Protein AF-A0A7C9M8C0-F1 (afdb_monomer)

Mean predicted aligned error: 12.36 Å

Radius of gyration: 19.79 Å; Cα contacts (8 Å, |Δi|>4): 134; chains: 1; bounding box: 43×25×52 Å

Secondary structure (DSSP, 8-state):
-PPPHHHHHHHHHHTT-----TTTS-HHHHHHHHHHHHHHHS---EEEEEE-TTS-S-EEE-TTT--EEEBTS--EEEESTTS-HHHHHHTTEEE---

pLDDT: mean 75.33, std 10.43, range [51.16, 91.19]

Sequence (98 aa):
MARSKKELVEAIAAAGGETLNPDDHTAAELEAKLDELEAQAEEVATITVKVNPDKGSGSYLHPESKTAIERGGKAVEVPDDAWTQDMVAKRFLLEVRK

Organism: NCBI:txid2682977

Structure (mmCIF, N/CA/C/O backbone):
data_AF-A0A7C9M8C0-F1
#
_entry.id   AF-A0A7C9M8C0-F1
#
loop_
_atom_site.group_PDB
_atom_site.id
_atom_site.type_symbol
_atom_site.label_atom_id
_atom_site.label_alt_id
_atom_site.label_comp_id
_atom_site.label_asym_id
_atom_site.label_entity_id
_atom_site.label_seq_id
_atom_site.pdbx_PDB_ins_code
_atom_site.Cartn_x
_atom_site.Cartn_y
_atom_site.Cartn_z
_atom_site.occupancy
_atom_site.B_iso_or_equiv
_atom_site.auth_seq_id
_atom_site.auth_comp_id
_atom_site.auth_asym_id
_atom_site.auth_atom_id
_atom_site.pdbx_PDB_model_num
ATOM 1 N N . MET A 1 1 ? 23.979 -11.152 -9.877 1.00 54.69 1 MET A N 1
ATOM 2 C CA . MET A 1 1 ? 24.015 -11.285 -11.349 1.00 54.69 1 MET A CA 1
ATOM 3 C C . MET A 1 1 ? 23.161 -10.149 -11.874 1.00 54.69 1 MET A C 1
ATOM 5 O O . MET A 1 1 ? 22.036 -10.044 -11.408 1.00 54.69 1 MET A O 1
ATOM 9 N N . ALA A 1 2 ? 23.699 -9.259 -12.707 1.00 71.88 2 ALA A N 1
ATOM 10 C CA . ALA A 1 2 ? 22.876 -8.227 -13.340 1.00 71.88 2 ALA A CA 1
ATOM 11 C C . ALA A 1 2 ? 21.906 -8.910 -14.316 1.00 71.88 2 ALA A C 1
ATOM 13 O O . ALA A 1 2 ? 22.327 -9.829 -15.025 1.00 71.88 2 ALA A O 1
ATOM 14 N N . ARG A 1 3 ? 20.629 -8.514 -14.309 1.00 80.56 3 ARG A N 1
ATOM 15 C CA . ARG A 1 3 ? 19.636 -9.032 -15.260 1.00 80.56 3 ARG A CA 1
ATOM 16 C C . ARG A 1 3 ? 20.004 -8.559 -16.666 1.00 80.56 3 ARG A C 1
ATOM 18 O O . ARG A 1 3 ? 20.500 -7.450 -16.862 1.00 80.56 3 ARG A O 1
ATOM 25 N N . SER A 1 4 ? 19.773 -9.403 -17.659 1.00 89.94 4 SER A N 1
ATOM 26 C CA . SER A 1 4 ? 19.952 -9.033 -19.061 1.00 89.94 4 SER A CA 1
ATOM 27 C C . SER A 1 4 ? 18.882 -8.013 -19.460 1.00 89.94 4 SER A C 1
ATOM 29 O O . SER A 1 4 ? 17.764 -8.063 -18.953 1.00 89.94 4 SER A O 1
ATOM 31 N N . LYS A 1 5 ? 19.158 -7.134 -20.433 1.00 88.56 5 LYS A N 1
ATOM 32 C CA . LYS A 1 5 ? 18.158 -6.158 -20.919 1.00 88.56 5 LYS A CA 1
ATOM 33 C C . LYS A 1 5 ? 16.825 -6.803 -21.317 1.00 88.56 5 LYS A C 1
ATOM 35 O O . LYS A 1 5 ? 15.766 -6.257 -21.040 1.00 88.56 5 LYS A O 1
ATOM 40 N N . LYS A 1 6 ? 16.887 -7.987 -21.934 1.00 89.31 6 LYS A N 1
ATOM 41 C CA . LYS A 1 6 ? 15.704 -8.771 -22.302 1.00 89.31 6 LYS A CA 1
ATOM 42 C C . LYS A 1 6 ? 14.874 -9.174 -21.076 1.00 89.31 6 LYS A C 1
ATOM 44 O O . LYS A 1 6 ? 13.664 -9.003 -21.089 1.00 89.31 6 LYS A O 1
ATOM 49 N N . GLU A 1 7 ? 15.535 -9.637 -20.016 1.00 89.75 7 GLU A N 1
ATOM 50 C CA . GLU A 1 7 ? 14.874 -10.034 -18.767 1.00 89.75 7 GLU A CA 1
ATOM 51 C C . GLU A 1 7 ? 14.219 -8.832 -18.074 1.00 89.75 7 GLU A C 1
ATOM 53 O O . GLU A 1 7 ? 13.135 -8.965 -17.516 1.00 89.75 7 GLU A O 1
ATOM 58 N N . LEU A 1 8 ? 14.842 -7.649 -18.139 1.00 90.81 8 LEU A N 1
ATOM 59 C CA . LEU A 1 8 ? 14.267 -6.419 -17.587 1.00 90.81 8 LEU A CA 1
ATOM 60 C C . LEU A 1 8 ? 13.007 -5.984 -18.344 1.00 90.81 8 LEU A C 1
ATOM 62 O O . LEU A 1 8 ? 12.011 -5.645 -17.718 1.00 90.81 8 LEU A O 1
ATOM 66 N N . VAL A 1 9 ? 13.019 -6.042 -19.679 1.00 91.19 9 VAL A N 1
ATOM 67 C CA . VAL A 1 9 ? 11.831 -5.753 -20.500 1.00 91.19 9 VAL A CA 1
ATOM 68 C C . VAL A 1 9 ? 10.689 -6.726 -20.198 1.00 91.19 9 VAL A C 1
ATOM 70 O O . VAL A 1 9 ? 9.546 -6.296 -20.057 1.00 91.19 9 VAL A O 1
ATOM 73 N N . GLU A 1 10 ? 10.984 -8.024 -20.074 1.00 89.94 10 GLU A N 1
ATOM 74 C CA . GLU A 1 10 ? 9.977 -9.031 -19.714 1.00 89.94 10 GLU A CA 1
ATOM 75 C C . GLU A 1 10 ? 9.406 -8.782 -18.309 1.00 89.94 10 GLU A C 1
ATOM 77 O O . GLU A 1 10 ? 8.195 -8.891 -18.118 1.00 89.94 10 GLU A O 1
ATOM 82 N N . ALA A 1 11 ? 10.242 -8.381 -17.345 1.00 88.88 11 ALA A N 1
ATOM 83 C CA . ALA A 1 11 ? 9.802 -8.023 -15.998 1.00 88.88 11 ALA A CA 1
ATOM 84 C C . ALA A 1 11 ? 8.933 -6.753 -15.976 1.00 88.88 11 ALA A C 1
ATOM 86 O O . ALA A 1 11 ? 7.893 -6.750 -15.327 1.00 88.88 11 ALA A O 1
ATOM 87 N N . ILE A 1 12 ? 9.303 -5.712 -16.730 1.00 88.44 12 ILE A N 1
ATOM 88 C CA . ILE A 1 12 ? 8.512 -4.476 -16.867 1.00 88.44 12 ILE A CA 1
ATOM 89 C C . ILE A 1 12 ? 7.126 -4.785 -17.438 1.00 88.44 12 ILE A C 1
ATOM 91 O O . ILE A 1 12 ? 6.121 -4.322 -16.903 1.00 88.44 12 ILE A O 1
ATOM 95 N N . ALA A 1 13 ? 7.058 -5.604 -18.491 1.00 88.50 13 ALA A N 1
ATOM 96 C CA . ALA A 1 13 ? 5.787 -6.019 -19.077 1.00 88.50 13 ALA A CA 1
ATOM 97 C C . ALA A 1 13 ? 4.948 -6.859 -18.092 1.00 88.50 13 ALA A C 1
ATOM 99 O O . ALA A 1 13 ? 3.730 -6.700 -18.025 1.00 88.50 13 ALA A O 1
ATOM 100 N N . ALA A 1 14 ? 5.589 -7.724 -17.297 1.00 86.06 14 ALA A N 1
ATOM 101 C CA . ALA A 1 14 ? 4.920 -8.516 -16.263 1.00 86.06 14 ALA A CA 1
ATOM 102 C C . ALA A 1 14 ? 4.407 -7.664 -15.085 1.00 86.06 14 ALA A C 1
ATOM 104 O O . ALA A 1 14 ? 3.352 -7.972 -14.536 1.00 86.06 14 ALA A O 1
ATOM 105 N N . ALA A 1 15 ? 5.107 -6.580 -14.738 1.00 83.00 15 ALA A N 1
ATOM 106 C CA . ALA A 1 15 ? 4.699 -5.598 -13.731 1.00 83.00 15 ALA A CA 1
ATOM 107 C C . ALA A 1 15 ? 3.576 -4.653 -14.214 1.00 83.00 15 ALA A C 1
ATOM 109 O O . ALA A 1 15 ? 3.181 -3.742 -13.494 1.00 83.00 15 ALA A O 1
ATOM 110 N N . GLY A 1 16 ? 3.046 -4.857 -15.428 1.00 77.88 16 GLY A N 1
ATOM 111 C CA . GLY A 1 16 ? 1.972 -4.039 -15.999 1.00 77.88 16 GLY A CA 1
ATOM 112 C C . GLY A 1 16 ? 2.452 -2.789 -16.744 1.00 77.88 16 GLY A C 1
ATOM 113 O O . GLY A 1 16 ? 1.629 -1.955 -17.118 1.00 77.88 16 GLY A O 1
ATOM 114 N N . GLY A 1 17 ? 3.760 -2.660 -16.978 1.00 78.56 17 GLY A N 1
ATOM 115 C CA . GLY A 1 17 ? 4.347 -1.620 -17.818 1.00 78.56 17 GLY A CA 1
ATOM 116 C C . GLY A 1 17 ? 4.155 -1.864 -19.318 1.00 78.56 17 GLY A C 1
ATOM 117 O O . GLY A 1 17 ? 3.739 -2.933 -19.766 1.00 78.56 17 GLY A O 1
ATOM 118 N N . GLU A 1 18 ? 4.484 -0.855 -20.125 1.00 81.56 18 GLU A N 1
ATOM 119 C CA . GLU A 1 18 ? 4.419 -0.956 -21.586 1.00 81.56 18 GLU A CA 1
ATOM 120 C C . GLU A 1 18 ? 5.522 -1.882 -22.136 1.00 81.56 18 GLU A C 1
ATOM 122 O O . GLU A 1 18 ? 6.607 -1.998 -21.562 1.00 81.56 18 GLU A O 1
ATOM 127 N N . THR A 1 19 ? 5.263 -2.555 -23.262 1.00 83.50 19 THR A N 1
ATOM 128 C CA . THR A 1 19 ? 6.267 -3.416 -23.908 1.00 83.50 19 THR A CA 1
ATOM 129 C C . THR A 1 19 ? 7.340 -2.554 -24.570 1.00 83.50 19 THR A C 1
ATOM 131 O O . THR A 1 19 ? 7.090 -1.918 -25.591 1.00 83.50 19 THR A O 1
ATOM 134 N N . LEU A 1 20 ? 8.541 -2.548 -23.994 1.00 85.88 20 LEU A N 1
ATOM 135 C CA . LEU A 1 20 ? 9.685 -1.780 -24.487 1.00 85.88 20 LEU A CA 1
ATOM 136 C C . LEU A 1 20 ? 10.593 -2.639 -25.372 1.00 85.88 20 LEU A C 1
ATOM 138 O O . LEU A 1 20 ? 10.690 -3.850 -25.194 1.00 85.88 20 LEU A O 1
ATOM 142 N N . ASN A 1 21 ? 11.311 -2.020 -26.306 1.00 86.69 21 ASN A N 1
ATOM 143 C CA . ASN A 1 21 ? 12.360 -2.710 -27.051 1.00 86.69 21 ASN A CA 1
ATOM 144 C C . ASN A 1 21 ? 13.691 -2.626 -26.271 1.00 86.69 21 ASN A C 1
ATOM 146 O O . ASN A 1 21 ? 14.134 -1.518 -25.961 1.00 86.69 21 ASN A O 1
ATOM 150 N N . PRO A 1 22 ? 14.357 -3.752 -25.938 1.00 84.44 22 PRO A N 1
ATOM 151 C CA . PRO A 1 22 ? 15.592 -3.734 -25.147 1.00 84.44 22 PRO A CA 1
ATOM 152 C C . PRO A 1 22 ? 16.768 -3.016 -25.829 1.00 84.44 22 PRO A C 1
ATOM 154 O O . PRO A 1 22 ? 17.713 -2.620 -25.142 1.00 84.44 22 PRO A O 1
ATOM 157 N N . ASP A 1 23 ? 16.744 -2.856 -27.153 1.00 87.75 23 ASP A N 1
ATOM 158 C CA . ASP A 1 23 ? 17.804 -2.162 -27.895 1.00 87.75 23 ASP A CA 1
ATOM 159 C C . ASP A 1 23 ? 17.666 -0.633 -27.850 1.00 87.75 23 ASP A C 1
ATOM 161 O O . ASP A 1 23 ? 18.675 0.070 -27.916 1.00 87.75 23 ASP A O 1
ATOM 165 N N . ASP A 1 24 ? 16.446 -0.123 -27.656 1.00 86.81 24 ASP A N 1
ATOM 166 C CA . ASP A 1 24 ? 16.145 1.315 -27.601 1.00 86.81 24 ASP A CA 1
ATOM 167 C C . ASP A 1 24 ? 16.414 1.934 -26.217 1.00 86.81 24 ASP A C 1
ATOM 169 O O . ASP A 1 24 ? 16.391 3.154 -26.062 1.00 86.81 24 ASP A O 1
ATOM 173 N N . HIS A 1 25 ? 16.706 1.102 -25.211 1.00 85.00 25 HIS A N 1
ATOM 174 C CA . HIS A 1 25 ? 16.933 1.524 -23.830 1.00 85.00 25 HIS A CA 1
ATOM 175 C C . HIS A 1 25 ? 18.231 0.950 -23.247 1.00 85.00 25 HIS A C 1
ATOM 177 O O . HIS A 1 25 ? 18.722 -0.132 -23.601 1.00 85.00 25 HIS A O 1
ATOM 183 N N . THR A 1 26 ? 18.825 1.681 -22.310 1.00 89.38 26 THR A N 1
ATOM 184 C CA . THR A 1 26 ? 19.944 1.183 -21.509 1.00 89.38 26 THR A CA 1
ATOM 185 C C . THR A 1 26 ? 19.445 0.260 -20.395 1.00 89.38 26 THR A C 1
ATOM 187 O O . THR A 1 26 ? 18.294 0.327 -19.972 1.00 89.38 26 THR A O 1
ATOM 190 N N . ALA A 1 27 ? 20.319 -0.624 -19.899 1.00 87.94 27 ALA A N 1
ATOM 191 C CA . ALA A 1 27 ? 19.966 -1.506 -18.783 1.00 87.94 27 ALA A CA 1
ATOM 192 C C . ALA A 1 27 ? 19.571 -0.704 -17.528 1.00 87.94 27 ALA A C 1
ATOM 194 O O . ALA A 1 27 ? 18.625 -1.078 -16.850 1.00 87.94 27 ALA A O 1
ATOM 195 N N . ALA A 1 28 ? 20.235 0.431 -17.285 1.00 88.75 28 ALA A N 1
ATOM 196 C CA . ALA A 1 28 ? 19.935 1.317 -16.164 1.00 88.75 28 ALA A CA 1
ATOM 197 C C . ALA A 1 28 ? 18.548 1.974 -16.277 1.00 88.75 28 ALA A C 1
ATOM 199 O O . ALA A 1 28 ? 17.856 2.104 -15.277 1.00 88.75 28 ALA A O 1
ATOM 200 N N . GLU A 1 29 ? 18.118 2.364 -17.481 1.00 89.69 29 GLU A N 1
ATOM 201 C CA . GLU A 1 29 ? 16.770 2.916 -17.691 1.00 89.69 29 GLU A CA 1
ATOM 202 C C . GLU A 1 29 ? 15.677 1.864 -17.487 1.00 89.69 29 GLU A C 1
ATOM 204 O O . GLU A 1 29 ? 14.620 2.170 -16.943 1.00 89.69 29 GLU A O 1
ATOM 209 N N . LEU A 1 30 ? 15.924 0.626 -17.921 1.00 89.06 30 LEU A N 1
ATOM 210 C CA . LEU A 1 30 ? 14.987 -0.479 -17.727 1.00 89.06 30 LEU A CA 1
ATOM 211 C C . LEU A 1 30 ? 14.914 -0.908 -16.255 1.00 89.06 30 LEU A C 1
ATOM 213 O O . LEU A 1 30 ? 13.823 -1.177 -15.768 1.00 89.06 30 LEU A O 1
ATOM 217 N N . GLU A 1 31 ? 16.041 -0.933 -15.539 1.00 88.38 31 GLU A N 1
ATOM 218 C CA . GLU A 1 31 ? 16.041 -1.133 -14.083 1.00 88.38 31 GLU A CA 1
ATOM 219 C C . GLU A 1 31 ? 15.251 -0.022 -13.390 1.00 88.38 31 GLU A C 1
ATOM 221 O O . GLU A 1 31 ? 14.290 -0.328 -12.699 1.00 88.38 31 GLU A O 1
ATOM 226 N N . ALA A 1 32 ? 15.536 1.251 -13.684 1.00 89.19 32 ALA A N 1
ATOM 227 C CA . ALA A 1 32 ? 14.814 2.372 -13.082 1.00 89.19 32 ALA A CA 1
ATOM 228 C C . ALA A 1 32 ? 13.296 2.324 -13.338 1.00 89.19 32 ALA A C 1
ATOM 230 O O . ALA A 1 32 ? 12.516 2.621 -12.440 1.00 89.19 32 ALA A O 1
ATOM 231 N N . LYS A 1 33 ? 12.860 1.926 -14.542 1.00 87.88 33 LYS A N 1
ATOM 232 C CA . LYS A 1 33 ? 11.432 1.747 -14.849 1.00 87.88 33 LYS A CA 1
ATOM 233 C C . LYS A 1 33 ? 10.806 0.574 -14.104 1.00 87.88 33 LYS A C 1
ATOM 235 O O . LYS A 1 33 ? 9.648 0.666 -13.712 1.00 87.88 33 LYS A O 1
ATOM 240 N N . LEU A 1 34 ? 11.537 -0.529 -13.962 1.00 88.06 34 LEU A N 1
ATOM 241 C CA . LEU A 1 34 ? 11.067 -1.673 -13.192 1.00 88.06 34 LEU A CA 1
ATOM 242 C C . LEU A 1 34 ? 10.936 -1.298 -11.713 1.00 88.06 34 LEU A C 1
ATOM 244 O O . LEU A 1 34 ? 9.878 -1.532 -11.149 1.00 88.06 34 LEU A O 1
ATOM 248 N N . ASP A 1 35 ? 11.950 -0.649 -11.135 1.00 86.62 35 ASP A N 1
ATOM 249 C CA . ASP A 1 35 ? 11.915 -0.132 -9.763 1.00 86.62 35 ASP A CA 1
ATOM 250 C C . ASP A 1 35 ? 10.762 0.865 -9.567 1.00 86.62 35 ASP A C 1
ATOM 252 O O . ASP A 1 35 ? 10.091 0.829 -8.546 1.00 86.62 35 ASP A O 1
ATOM 256 N N 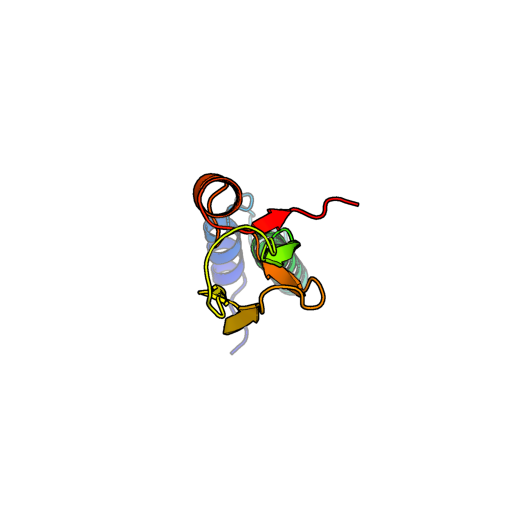. GLU A 1 36 ? 10.479 1.738 -10.541 1.00 85.44 36 GLU A N 1
ATOM 257 C CA . GLU A 1 36 ? 9.354 2.680 -10.464 1.00 85.44 36 GLU A CA 1
ATOM 258 C C . GLU A 1 36 ? 7.990 1.974 -10.528 1.00 85.44 36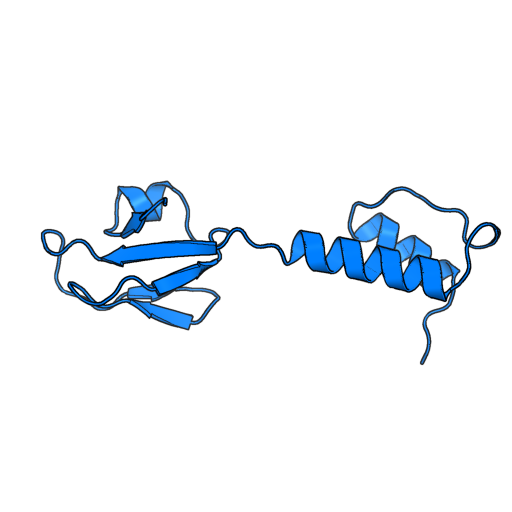 GLU A C 1
ATOM 260 O O . GLU A 1 36 ? 7.052 2.385 -9.848 1.00 85.44 36 GLU A O 1
ATOM 265 N N . LEU A 1 37 ? 7.857 0.913 -11.330 1.00 84.25 37 LEU A N 1
ATOM 266 C CA . LEU A 1 37 ? 6.635 0.104 -11.396 1.00 84.25 37 LEU A CA 1
ATOM 267 C C . LEU A 1 37 ? 6.450 -0.749 -10.141 1.00 84.25 37 LEU A C 1
ATOM 269 O O . LEU A 1 37 ? 5.336 -0.843 -9.632 1.00 84.25 37 LEU A O 1
ATOM 273 N N . GLU A 1 38 ? 7.528 -1.339 -9.626 1.00 79.69 38 GLU A N 1
ATOM 274 C CA . GLU A 1 38 ? 7.529 -2.066 -8.357 1.00 79.69 38 GLU A CA 1
ATOM 275 C C . GLU A 1 38 ? 7.209 -1.110 -7.199 1.00 79.69 38 GLU A C 1
ATOM 277 O O . GLU A 1 38 ? 6.341 -1.420 -6.393 1.00 79.69 38 GLU A O 1
ATOM 282 N N . ALA A 1 39 ? 7.781 0.097 -7.175 1.00 76.44 39 ALA A N 1
ATOM 283 C CA . ALA A 1 39 ? 7.473 1.121 -6.179 1.00 76.44 39 ALA A CA 1
ATOM 284 C C . ALA A 1 39 ? 6.043 1.669 -6.294 1.00 76.44 39 ALA A C 1
ATOM 286 O O . ALA A 1 39 ? 5.440 1.967 -5.272 1.00 76.44 39 ALA A O 1
ATOM 287 N N . GLN A 1 40 ? 5.475 1.787 -7.500 1.00 67.62 40 GLN A N 1
ATOM 288 C CA . GLN A 1 40 ? 4.062 2.150 -7.684 1.00 67.62 40 GLN A CA 1
ATOM 289 C C . GLN A 1 40 ? 3.117 1.020 -7.268 1.00 67.62 40 GLN A C 1
ATOM 291 O O . GLN A 1 40 ? 2.048 1.286 -6.726 1.00 67.62 40 GLN A O 1
ATOM 296 N N . ALA A 1 41 ? 3.502 -0.239 -7.488 1.00 61.62 41 ALA A N 1
ATOM 297 C CA . ALA A 1 41 ? 2.781 -1.387 -6.946 1.00 61.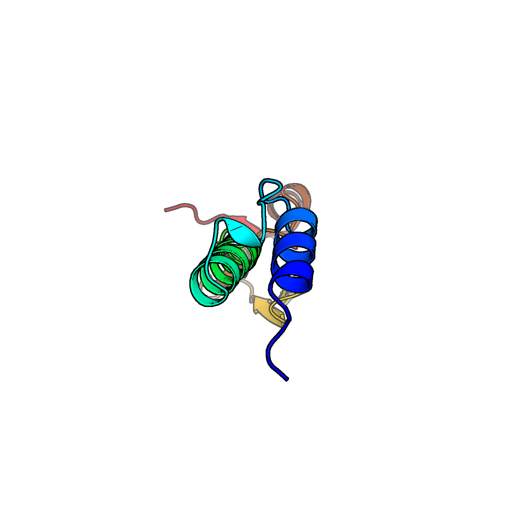62 41 ALA A CA 1
ATOM 298 C C . ALA A 1 41 ? 2.904 -1.465 -5.411 1.00 61.62 41 ALA A C 1
ATOM 300 O O . ALA A 1 41 ? 1.985 -1.933 -4.744 1.00 61.62 41 ALA A O 1
ATOM 301 N N . GLU A 1 42 ? 4.016 -0.977 -4.859 1.00 60.19 42 GLU A N 1
ATOM 302 C CA . GLU A 1 42 ? 4.287 -0.874 -3.423 1.00 60.19 42 GLU A CA 1
ATOM 303 C C . GLU A 1 42 ? 3.801 0.454 -2.808 1.00 60.19 42 GLU A C 1
ATOM 305 O O . GLU A 1 42 ? 3.842 0.613 -1.587 1.00 60.19 42 GLU A O 1
ATOM 310 N N . GLU A 1 43 ? 3.261 1.392 -3.600 1.00 57.56 43 GLU A N 1
ATOM 311 C CA . GLU A 1 43 ? 2.523 2.560 -3.102 1.00 57.56 43 GLU A CA 1
ATOM 312 C C . GLU A 1 43 ? 1.131 2.098 -2.655 1.00 57.56 43 GLU A C 1
ATOM 314 O O . GLU A 1 43 ? 0.080 2.472 -3.178 1.00 57.56 43 GLU A O 1
ATOM 319 N N . VAL A 1 44 ? 1.133 1.206 -1.670 1.00 60.53 44 VAL A N 1
ATOM 320 C CA . VAL A 1 44 ? -0.062 0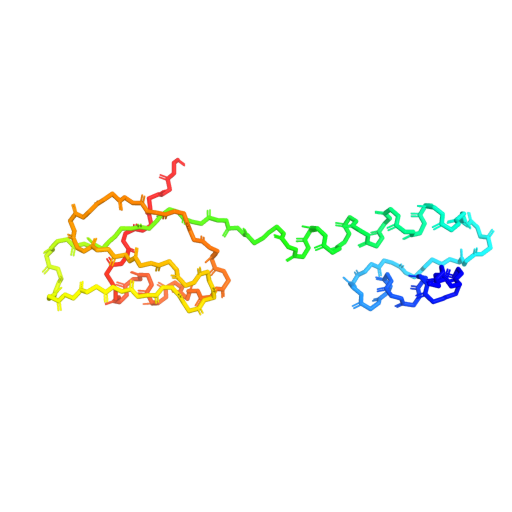.770 -0.981 1.00 60.53 44 VAL A CA 1
ATOM 321 C C . VAL A 1 44 ? -0.597 1.995 -0.263 1.00 60.53 44 VAL A C 1
ATOM 323 O O . VAL A 1 44 ? 0.062 2.524 0.634 1.00 60.53 44 VAL A O 1
ATOM 326 N N . ALA A 1 45 ? -1.766 2.483 -0.685 1.00 65.69 45 ALA A N 1
ATOM 327 C CA . ALA A 1 45 ? -2.413 3.616 -0.042 1.00 65.69 45 ALA A CA 1
ATOM 328 C C . ALA A 1 45 ? -2.446 3.352 1.467 1.00 65.69 45 ALA A C 1
ATOM 330 O O . ALA A 1 45 ? -3.028 2.370 1.922 1.00 65.69 45 ALA A O 1
ATOM 331 N N . THR A 1 46 ? -1.748 4.168 2.252 1.00 70.69 46 THR A N 1
ATOM 332 C CA . THR A 1 46 ? -1.741 3.999 3.699 1.00 70.69 46 THR A CA 1
ATOM 333 C C . THR A 1 46 ? -2.958 4.705 4.266 1.00 70.69 46 THR A C 1
ATOM 335 O O . THR A 1 46 ? -3.205 5.886 4.017 1.00 70.69 46 THR A O 1
ATOM 338 N N . ILE A 1 47 ? -3.743 3.977 5.049 1.00 73.88 47 ILE A N 1
ATOM 339 C CA . ILE A 1 47 ? -4.875 4.535 5.776 1.00 73.88 47 ILE A CA 1
ATOM 340 C C . ILE A 1 47 ? -4.543 4.614 7.258 1.00 73.88 47 ILE A C 1
ATOM 342 O O . ILE A 1 47 ? -3.914 3.737 7.851 1.00 73.88 47 ILE A O 1
ATOM 346 N N . THR A 1 48 ? -4.983 5.700 7.887 1.00 77.44 48 THR A N 1
ATOM 347 C CA . THR A 1 48 ? -4.891 5.851 9.337 1.00 77.44 48 THR A CA 1
ATOM 348 C C . THR A 1 48 ? -6.139 5.270 9.978 1.00 77.44 48 THR A C 1
ATOM 350 O O . THR A 1 48 ? -7.259 5.714 9.714 1.00 77.44 48 THR A O 1
ATOM 353 N N . VAL A 1 49 ? -5.950 4.291 10.858 1.00 77.06 49 VAL A N 1
ATOM 354 C CA . VAL A 1 49 ? -7.046 3.501 11.411 1.00 77.06 49 VAL A CA 1
ATOM 355 C C . VAL A 1 49 ? -7.043 3.512 12.932 1.00 77.06 49 VAL A C 1
ATOM 357 O O . VAL A 1 49 ? -6.001 3.448 13.588 1.00 77.06 49 VAL A O 1
ATOM 360 N N . LYS A 1 50 ? -8.239 3.590 13.520 1.00 77.00 50 LYS A N 1
ATOM 361 C CA . LYS A 1 50 ? -8.440 3.508 14.969 1.00 77.00 50 LYS A CA 1
ATOM 362 C C . LYS A 1 50 ? -9.683 2.701 15.299 1.00 77.00 50 LYS A C 1
ATOM 364 O O . LYS A 1 50 ? -10.744 2.910 14.715 1.00 77.00 50 LYS A O 1
ATOM 369 N N . VAL A 1 51 ? -9.553 1.837 16.302 1.00 74.25 51 VAL A N 1
ATOM 370 C CA . VAL A 1 51 ? -10.657 1.023 16.811 1.00 74.25 51 VAL A CA 1
ATOM 371 C C . VAL A 1 51 ? -11.636 1.902 17.590 1.00 74.25 51 VAL A C 1
ATOM 373 O O . VAL A 1 51 ? -11.270 2.530 18.591 1.00 74.25 51 VAL A O 1
ATOM 376 N N . ASN A 1 52 ? -12.886 1.937 17.128 1.00 72.31 52 ASN A N 1
ATOM 377 C CA . ASN A 1 52 ? -13.967 2.695 17.744 1.00 72.31 52 ASN A CA 1
ATOM 378 C C . ASN A 1 52 ? -14.214 2.196 19.184 1.00 72.31 52 ASN A C 1
ATOM 380 O O . ASN A 1 52 ? -14.422 0.995 19.382 1.00 72.31 52 ASN A O 1
ATOM 384 N N . PRO A 1 53 ? -14.210 3.091 20.192 1.00 69.44 53 PRO A N 1
ATOM 385 C CA . PRO A 1 53 ? -14.434 2.714 21.577 1.00 69.44 53 PRO A CA 1
ATOM 386 C C . PRO A 1 53 ? -15.827 2.139 21.851 1.00 69.44 53 PRO A C 1
ATOM 388 O O . PRO A 1 53 ? -15.948 1.429 22.832 1.00 69.44 53 PRO A O 1
ATOM 391 N N . ASP A 1 54 ? -16.863 2.355 21.046 1.00 70.81 54 ASP A N 1
ATOM 392 C CA . ASP A 1 54 ? -18.222 1.855 21.340 1.00 70.81 54 ASP A CA 1
ATOM 393 C C . ASP A 1 54 ? -18.495 0.441 20.823 1.00 70.81 54 ASP A C 1
ATOM 395 O O . ASP A 1 54 ? -19.475 -0.210 21.191 1.00 70.81 54 ASP A O 1
ATOM 399 N N . LYS A 1 55 ? -17.617 -0.069 19.966 1.00 61.31 55 LYS A N 1
ATOM 400 C CA . LYS A 1 55 ? -17.710 -1.429 19.455 1.00 61.31 55 LYS A CA 1
ATOM 401 C C . LYS A 1 55 ? -16.776 -2.304 20.318 1.00 61.31 55 LYS A C 1
ATOM 403 O O . LYS A 1 55 ? -15.678 -1.870 20.641 1.00 61.31 55 LYS A O 1
ATOM 408 N N . GLY A 1 56 ? -17.234 -3.517 20.683 1.00 58.44 56 GLY A N 1
ATOM 409 C CA . GLY A 1 56 ? -16.576 -4.679 21.352 1.00 58.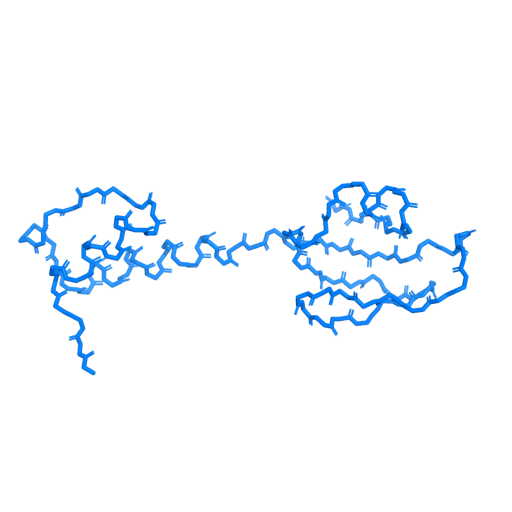44 56 GLY A CA 1
ATOM 410 C C . GLY A 1 56 ? -15.126 -4.644 21.916 1.00 58.44 56 GLY A C 1
ATOM 411 O O . GLY A 1 56 ? -14.215 -3.975 21.448 1.00 58.44 56 GLY A O 1
ATOM 412 N N . SER A 1 57 ? -14.871 -5.457 22.943 1.00 58.28 57 SER A N 1
ATOM 413 C CA . SER A 1 57 ? -13.558 -5.589 23.596 1.00 58.28 57 SER A CA 1
ATOM 414 C C . SER A 1 57 ? -12.555 -6.414 22.771 1.00 58.28 57 SER A C 1
ATOM 416 O O . SER A 1 57 ? -12.807 -7.593 22.533 1.00 58.28 57 SER A O 1
ATOM 418 N N . GLY A 1 58 ? -11.405 -5.839 22.392 1.00 64.00 58 GLY A N 1
ATOM 419 C CA . GLY A 1 58 ? -10.292 -6.586 21.788 1.00 64.00 58 GLY A CA 1
ATOM 420 C C . GLY A 1 58 ? -9.179 -5.711 21.196 1.00 64.00 58 GLY A C 1
ATOM 421 O O . GLY A 1 58 ? -9.392 -4.525 20.939 1.00 64.00 58 GLY A O 1
ATOM 422 N N . SER A 1 59 ? -8.008 -6.318 20.980 1.00 67.62 59 SER A N 1
ATOM 423 C CA . SER A 1 59 ? -6.909 -5.780 20.164 1.00 67.62 59 SER A CA 1
ATOM 424 C C . SER A 1 59 ? -6.983 -6.410 18.772 1.00 67.62 59 SER A C 1
ATOM 426 O O . SER A 1 59 ? -7.175 -7.620 18.657 1.00 67.62 59 SER A O 1
ATOM 428 N N . TYR A 1 60 ? -6.850 -5.603 17.722 1.00 75.69 60 TYR A N 1
ATOM 429 C CA . TYR A 1 60 ? -6.921 -6.047 16.328 1.00 75.69 60 TYR A CA 1
ATOM 430 C C . TYR A 1 60 ? -5.518 -6.082 15.732 1.00 75.69 60 TYR A C 1
ATOM 432 O O . TYR A 1 60 ? -4.724 -5.190 16.002 1.00 75.69 60 TYR A O 1
ATOM 440 N N . LEU A 1 61 ? -5.201 -7.099 14.936 1.00 74.12 61 LEU A N 1
ATOM 441 C CA . LEU A 1 61 ? -3.914 -7.199 14.252 1.00 74.12 61 LEU A CA 1
ATOM 442 C C . LEU A 1 61 ? -4.138 -6.996 12.756 1.00 74.12 61 LEU A C 1
ATOM 444 O O . LEU A 1 61 ? -4.970 -7.688 12.165 1.00 74.12 61 LEU A O 1
ATOM 448 N N . HIS A 1 62 ? -3.415 -6.055 12.156 1.00 73.62 62 HIS A N 1
ATOM 449 C CA . HIS A 1 62 ? -3.421 -5.894 10.709 1.00 73.62 62 HIS A CA 1
ATOM 450 C C . HIS A 1 62 ? -2.761 -7.126 10.053 1.00 73.62 62 HIS A C 1
ATOM 452 O O . HIS A 1 62 ? -1.676 -7.523 10.490 1.00 73.62 62 HIS A O 1
ATOM 458 N N . PRO A 1 63 ? -3.403 -7.769 9.060 1.00 70.31 63 PRO A N 1
ATOM 459 C CA . PRO A 1 63 ? -2.964 -9.059 8.527 1.00 70.31 63 PRO A CA 1
ATOM 460 C C . PRO A 1 63 ? -1.587 -9.010 7.852 1.00 70.31 63 PRO A C 1
ATOM 462 O O . PRO A 1 63 ? -0.820 -9.958 8.009 1.00 70.31 63 PRO A O 1
ATOM 465 N N . GLU A 1 64 ? -1.244 -7.915 7.172 1.00 71.50 64 GLU A N 1
ATOM 466 C CA . GLU A 1 64 ? 0.021 -7.819 6.431 1.00 71.50 64 GLU A CA 1
ATOM 467 C C . GLU A 1 64 ? 1.117 -7.088 7.202 1.00 71.50 64 GLU A C 1
ATOM 469 O O . GLU A 1 64 ? 2.149 -7.670 7.530 1.00 71.50 64 GLU A O 1
ATOM 474 N N . SER A 1 65 ? 0.865 -5.836 7.587 1.00 70.44 65 SER A N 1
ATOM 475 C CA . SER A 1 65 ? 1.812 -5.044 8.388 1.00 70.44 65 SER A CA 1
ATOM 476 C C . SER A 1 65 ? 2.062 -5.589 9.804 1.00 70.44 65 SER A C 1
ATOM 478 O O . SER A 1 65 ? 2.970 -5.115 10.487 1.00 70.44 65 SER A O 1
ATOM 480 N N . LYS A 1 66 ? 1.259 -6.557 10.282 1.00 73.69 66 LYS A N 1
ATOM 481 C CA . LYS A 1 66 ? 1.317 -7.122 11.648 1.00 73.69 66 LYS A CA 1
ATOM 482 C C . LYS A 1 66 ? 1.254 -6.053 12.747 1.00 73.69 66 LYS A C 1
ATOM 484 O O . LYS A 1 66 ? 1.706 -6.273 13.871 1.00 73.69 66 LYS A O 1
ATOM 489 N N . THR A 1 67 ? 0.679 -4.893 12.438 1.00 76.44 67 THR A N 1
ATOM 490 C CA . THR A 1 67 ? 0.509 -3.791 13.385 1.00 76.44 67 THR A CA 1
ATOM 491 C C . THR A 1 67 ? -0.655 -4.097 14.319 1.00 76.44 67 THR A C 1
ATOM 493 O O . THR A 1 67 ? -1.757 -4.411 13.866 1.00 76.44 67 THR A O 1
ATOM 496 N N . ALA A 1 68 ? -0.418 -4.015 15.630 1.00 77.00 68 ALA A N 1
ATOM 497 C CA . ALA A 1 68 ? -1.464 -4.157 16.637 1.00 77.00 68 ALA A CA 1
ATOM 498 C C . ALA A 1 68 ? -2.210 -2.830 16.833 1.00 77.00 68 ALA A C 1
ATOM 500 O O . ALA A 1 68 ? -1.603 -1.764 16.918 1.00 77.00 68 ALA A O 1
ATOM 501 N N . ILE A 1 69 ? -3.535 -2.908 16.916 1.00 77.56 69 ILE A N 1
ATOM 502 C CA . ILE A 1 69 ? -4.448 -1.770 16.926 1.00 77.56 69 ILE A CA 1
ATOM 503 C C . ILE A 1 69 ? -5.364 -1.924 18.127 1.00 77.56 69 ILE A C 1
ATOM 505 O O . ILE A 1 69 ? -6.207 -2.824 18.198 1.00 77.56 69 ILE A O 1
ATOM 509 N N . GLU A 1 70 ? -5.167 -1.044 19.099 1.00 74.50 70 GLU A N 1
ATOM 510 C 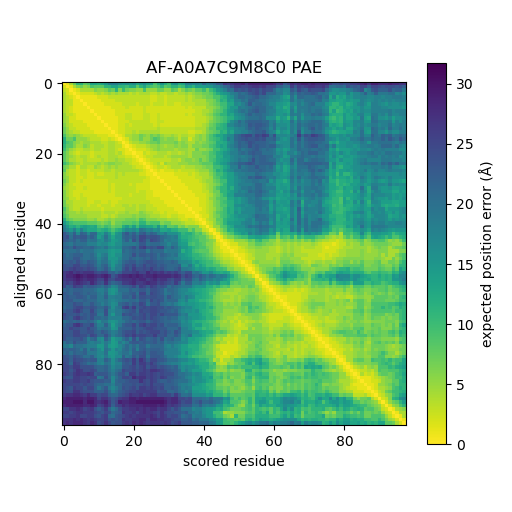CA . GLU A 1 70 ? -5.849 -1.102 20.383 1.00 74.50 70 GLU A CA 1
ATOM 511 C C . GLU A 1 70 ? -7.077 -0.191 20.414 1.00 74.50 70 GLU A C 1
ATOM 513 O O . GLU A 1 70 ? -7.091 0.927 19.884 1.00 74.50 70 GLU A O 1
ATOM 518 N N . ARG A 1 71 ? -8.122 -0.652 21.104 1.00 75.00 71 ARG A N 1
ATOM 519 C CA . ARG A 1 71 ? -9.323 0.143 21.367 1.00 75.00 71 ARG A CA 1
ATOM 520 C C . ARG A 1 71 ? -8.980 1.395 22.169 1.00 75.00 71 ARG A C 1
ATOM 522 O O . ARG A 1 71 ? -8.354 1.318 23.219 1.00 75.00 71 ARG A O 1
ATOM 529 N N . GLY A 1 72 ? -9.434 2.553 21.688 1.00 70.31 72 GLY A N 1
ATOM 530 C CA . GLY A 1 72 ? -9.212 3.834 22.369 1.00 70.31 72 GLY A CA 1
ATOM 531 C C . GLY A 1 72 ? -7.773 4.366 22.296 1.00 70.31 72 GLY A C 1
ATOM 532 O O . GLY A 1 72 ? -7.544 5.491 22.738 1.00 70.31 72 GLY A O 1
ATOM 533 N N . GLY A 1 73 ? -6.842 3.625 21.685 1.00 74.81 73 GLY A N 1
ATOM 534 C CA . GLY A 1 73 ? -5.444 4.016 21.507 1.00 74.81 73 GLY A CA 1
ATOM 535 C C . GLY A 1 73 ? -5.230 5.121 20.467 1.00 74.81 73 GLY A C 1
ATOM 536 O O . GLY A 1 73 ? -6.169 5.778 19.999 1.00 74.81 73 GLY A O 1
ATOM 537 N N . LYS A 1 74 ? -3.968 5.356 20.105 1.00 76.38 74 LYS A N 1
ATOM 538 C CA . LYS A 1 74 ? -3.631 6.233 18.975 1.00 76.38 74 LYS A CA 1
ATOM 539 C C . LYS A 1 74 ? -3.998 5.537 17.665 1.00 76.38 74 LYS A C 1
ATOM 541 O O . LYS A 1 74 ? -3.956 4.313 17.588 1.00 76.38 74 LYS A O 1
ATOM 546 N N . ALA A 1 75 ? -4.385 6.325 16.667 1.00 76.56 75 ALA A N 1
ATOM 547 C CA . ALA A 1 75 ? -4.552 5.791 15.326 1.00 76.56 75 ALA A CA 1
ATOM 548 C C . ALA A 1 75 ? -3.181 5.370 14.776 1.00 76.56 75 ALA A C 1
ATOM 550 O O . ALA A 1 75 ? -2.177 6.013 15.098 1.00 76.56 75 ALA A O 1
ATOM 551 N N . VAL A 1 76 ? -3.148 4.294 13.999 1.00 77.00 76 VAL A N 1
ATOM 552 C CA . VAL A 1 76 ? -1.925 3.780 13.371 1.00 77.00 76 VAL A CA 1
ATOM 553 C C . VAL A 1 76 ? -2.077 3.791 11.858 1.00 77.00 76 VAL A C 1
ATOM 555 O O . VAL A 1 76 ? -3.192 3.662 11.355 1.00 77.00 76 VAL A O 1
ATOM 558 N N . GLU A 1 77 ? -0.969 3.957 11.147 1.00 78.88 77 GLU A N 1
ATOM 559 C CA . GLU A 1 77 ? -0.927 3.862 9.689 1.00 78.88 77 GLU A CA 1
ATOM 560 C C . GLU A 1 77 ? -0.799 2.392 9.288 1.00 78.88 77 GLU A C 1
ATOM 562 O O . GLU A 1 77 ? 0.056 1.672 9.813 1.00 78.88 77 GLU A O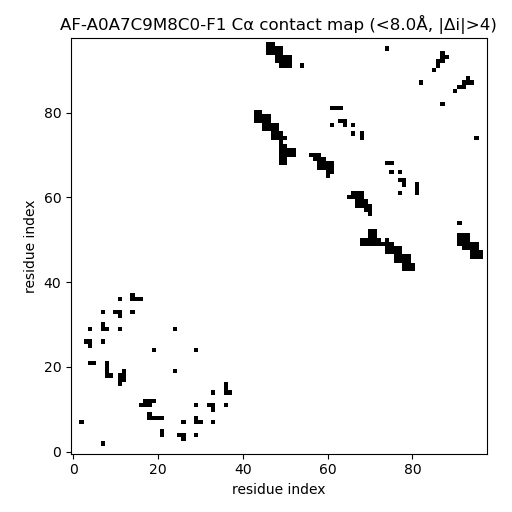 1
ATOM 567 N N . VAL A 1 78 ? -1.676 1.943 8.394 1.00 77.06 78 VAL A N 1
ATOM 568 C CA . VAL A 1 78 ? -1.649 0.593 7.829 1.00 77.06 78 VAL A CA 1
ATOM 569 C C . VAL A 1 78 ? -1.862 0.641 6.316 1.00 77.06 78 VAL A C 1
ATOM 571 O O . VAL A 1 78 ? -2.520 1.563 5.836 1.00 77.06 78 VAL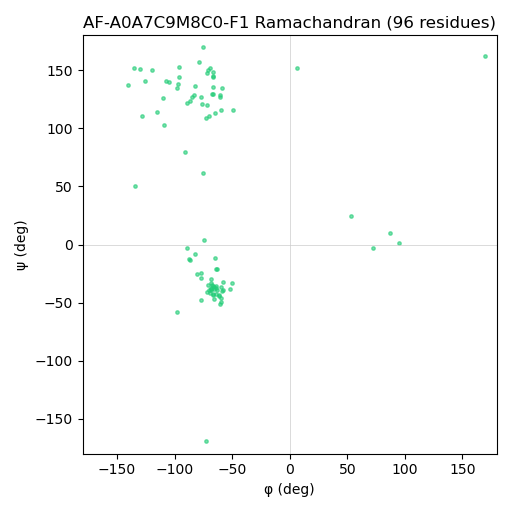 A O 1
ATOM 574 N N . PRO A 1 79 ? -1.329 -0.332 5.568 1.00 75.12 79 PRO A N 1
ATOM 575 C CA . PRO A 1 79 ? -1.674 -0.534 4.161 1.00 75.12 79 PRO A CA 1
ATOM 576 C C . PRO A 1 79 ? -3.187 -0.780 3.975 1.00 75.12 79 PRO A C 1
ATOM 578 O O . PRO A 1 79 ? -3.781 -1.531 4.747 1.00 75.12 79 PRO A O 1
ATOM 581 N N . ASP A 1 80 ? -3.830 -0.129 3.000 1.00 73.50 80 ASP A N 1
ATOM 582 C CA . ASP A 1 80 ? -5.277 -0.264 2.719 1.00 73.50 80 ASP A CA 1
ATOM 583 C C . ASP A 1 80 ? -5.633 -1.557 1.968 1.00 73.50 80 ASP A C 1
ATOM 585 O O . ASP A 1 80 ? -6.746 -2.067 2.079 1.00 73.50 80 ASP A O 1
ATOM 589 N N . ASP A 1 81 ? -4.688 -2.133 1.228 1.00 70.06 81 ASP A N 1
ATOM 590 C CA . ASP A 1 81 ? -4.906 -3.305 0.372 1.00 70.06 81 ASP A CA 1
ATOM 591 C C . ASP A 1 81 ? -5.442 -4.533 1.121 1.00 70.06 81 ASP A C 1
ATOM 593 O O . ASP A 1 81 ? -6.239 -5.311 0.586 1.00 70.06 81 ASP A O 1
ATOM 597 N N . ALA A 1 82 ? -5.052 -4.691 2.383 1.00 68.19 82 ALA A N 1
ATOM 598 C CA . ALA A 1 82 ? -5.416 -5.852 3.168 1.00 68.19 82 ALA A CA 1
ATOM 599 C C . ALA A 1 82 ? -6.769 -5.717 3.888 1.00 68.19 82 ALA A C 1
ATOM 601 O O . ALA A 1 82 ? -7.308 -6.716 4.387 1.00 68.19 82 ALA A O 1
ATOM 602 N N . TRP A 1 83 ? -7.343 -4.512 3.966 1.00 71.69 83 TRP A N 1
ATOM 603 C CA . TRP A 1 83 ? -8.608 -4.254 4.650 1.00 71.69 83 TRP A CA 1
ATOM 604 C C . TRP A 1 83 ? -9.696 -3.797 3.689 1.00 71.69 83 TRP A C 1
ATOM 606 O O . TRP A 1 83 ? -9.701 -2.696 3.164 1.00 71.69 83 TRP A O 1
ATOM 616 N N . THR A 1 84 ? -10.725 -4.627 3.534 1.00 68.00 84 THR A N 1
ATOM 617 C CA . THR A 1 84 ? -11.894 -4.228 2.740 1.00 68.00 84 THR A CA 1
ATOM 618 C C . THR A 1 84 ? -12.651 -3.072 3.408 1.00 68.00 84 THR A C 1
ATOM 620 O O . THR A 1 84 ? -12.760 -3.023 4.637 1.00 68.00 84 THR A O 1
ATOM 623 N N . GLN A 1 85 ? -13.286 -2.196 2.618 1.00 64.56 85 GLN A N 1
ATOM 624 C CA . GLN A 1 85 ? -14.217 -1.177 3.138 1.00 64.56 85 GLN A CA 1
ATOM 625 C C . GLN A 1 85 ? -15.274 -1.774 4.079 1.00 64.56 85 GLN A C 1
ATOM 627 O O . GLN A 1 85 ? -15.674 -1.144 5.053 1.00 64.56 85 GLN A O 1
ATOM 632 N N . ASP A 1 86 ? -15.700 -3.014 3.833 1.00 66.00 86 ASP A N 1
ATOM 633 C CA . ASP A 1 86 ? -16.595 -3.757 4.716 1.00 66.00 86 ASP A CA 1
ATOM 634 C C . ASP A 1 86 ? -15.953 -4.106 6.069 1.00 66.00 86 ASP A C 1
ATOM 636 O O . ASP A 1 86 ? -16.647 -4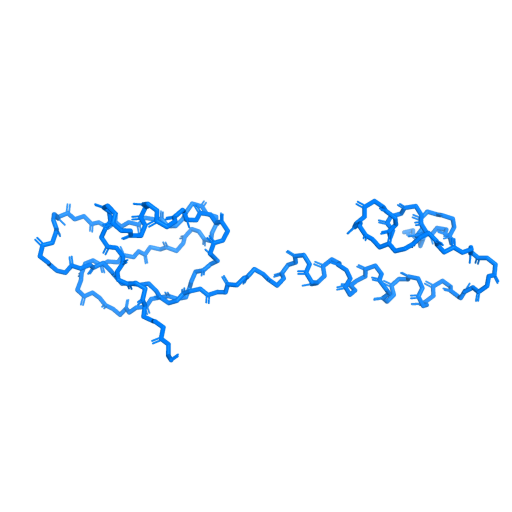.092 7.081 1.00 66.00 86 ASP A O 1
ATOM 640 N N . MET A 1 87 ? -14.653 -4.402 6.139 1.00 68.38 87 MET A N 1
ATOM 641 C CA . MET A 1 87 ? -13.930 -4.616 7.404 1.00 68.38 87 MET A CA 1
ATOM 642 C C . MET A 1 87 ? -13.797 -3.313 8.192 1.00 68.38 87 MET A C 1
ATOM 644 O O . MET A 1 87 ? -14.062 -3.303 9.398 1.00 68.38 87 MET A O 1
ATOM 648 N N . VAL A 1 88 ? -13.497 -2.216 7.497 1.00 69.00 88 VAL A N 1
ATOM 649 C CA . VAL A 1 88 ? -13.477 -0.857 8.053 1.00 69.00 88 VAL A CA 1
ATOM 650 C C . VAL A 1 88 ? -14.869 -0.494 8.606 1.00 69.00 88 VAL A C 1
ATOM 652 O O . VAL A 1 88 ? -15.015 -0.155 9.783 1.00 69.00 88 VAL A O 1
ATOM 655 N N . ALA A 1 89 ? -15.926 -0.703 7.812 1.00 64.94 89 ALA A N 1
ATOM 656 C CA . ALA A 1 89 ? -17.303 -0.322 8.135 1.00 64.94 89 ALA A CA 1
ATOM 657 C C . ALA A 1 89 ? -18.010 -1.252 9.142 1.00 64.94 89 ALA A C 1
ATOM 659 O O . ALA A 1 89 ? -18.635 -0.790 10.103 1.00 64.94 89 ALA A O 1
ATOM 660 N N . LYS A 1 90 ? -17.946 -2.578 8.959 1.00 62.47 90 LYS A N 1
ATOM 661 C CA . LYS A 1 90 ? -18.614 -3.552 9.844 1.00 62.47 90 LYS A CA 1
ATOM 662 C C . LYS A 1 90 ? -17.857 -3.742 11.146 1.00 62.47 90 LYS A C 1
ATOM 664 O O . LYS A 1 90 ? -18.487 -4.087 12.153 1.00 62.47 90 LYS A O 1
ATOM 669 N N . ARG A 1 91 ? -16.529 -3.561 11.134 1.00 56.75 91 ARG A N 1
ATOM 670 C CA . ARG A 1 91 ? -15.658 -4.107 12.171 1.00 56.75 91 ARG A CA 1
ATOM 671 C C . ARG A 1 91 ? -14.598 -3.141 12.719 1.00 56.75 91 ARG A C 1
ATOM 673 O O . ARG A 1 91 ? -13.515 -3.580 13.063 1.00 56.75 91 ARG A O 1
ATOM 680 N N . PHE A 1 92 ? -15.040 -1.943 13.101 1.00 56.56 92 PHE A N 1
ATOM 681 C CA . PHE A 1 92 ? -14.445 -1.118 14.170 1.00 56.56 92 PHE A CA 1
ATOM 682 C C . PHE A 1 92 ? -13.434 -0.047 13.751 1.00 56.56 92 PHE A C 1
ATOM 684 O O . PHE A 1 92 ? -12.971 0.658 14.638 1.00 56.56 92 PHE A O 1
ATOM 691 N N . LEU A 1 93 ? -13.108 0.161 12.481 1.00 61.16 93 LEU A N 1
ATOM 692 C CA . LEU A 1 93 ? -12.004 1.058 12.135 1.00 61.16 93 LEU A CA 1
ATOM 693 C C . LEU A 1 93 ? -12.593 2.306 11.501 1.00 61.16 93 LEU A C 1
ATOM 695 O O . LEU A 1 93 ? -13.067 2.279 10.377 1.00 61.16 93 LEU A O 1
ATOM 699 N N . LEU A 1 94 ? -12.657 3.394 12.264 1.00 63.41 94 LEU A N 1
ATOM 700 C CA . LEU A 1 94 ? -12.946 4.686 11.653 1.00 63.41 94 LEU A CA 1
ATOM 701 C C . LEU A 1 94 ? -11.708 5.042 10.839 1.00 63.41 94 LEU A C 1
ATOM 703 O O . LEU A 1 94 ? -10.643 5.267 11.416 1.00 63.41 94 LEU A O 1
ATOM 707 N N . GLU A 1 95 ? -11.844 5.030 9.517 1.00 65.00 95 GLU A N 1
ATOM 708 C CA . GLU A 1 95 ? -10.843 5.610 8.636 1.00 65.00 95 GLU A CA 1
ATOM 709 C C . GLU A 1 95 ? -10.728 7.096 8.990 1.00 65.00 95 GLU A C 1
ATOM 711 O O . GLU A 1 95 ? -11.693 7.858 8.884 1.00 65.00 95 GLU A O 1
ATOM 716 N N . VAL A 1 96 ? -9.561 7.507 9.478 1.00 62.09 96 VAL A N 1
ATOM 717 C CA . VAL A 1 96 ? -9.279 8.910 9.768 1.00 62.09 96 VAL A CA 1
ATOM 718 C C . VAL A 1 96 ? -8.665 9.505 8.506 1.00 62.09 96 VAL A C 1
ATOM 720 O O . VAL A 1 96 ? -7.445 9.612 8.399 1.00 62.09 96 VAL A O 1
ATOM 723 N N . ARG A 1 97 ? -9.503 9.856 7.521 1.00 57.28 97 ARG A N 1
ATOM 724 C CA . ARG A 1 97 ? -9.047 10.652 6.370 1.00 57.28 97 ARG A CA 1
ATOM 725 C C . ARG A 1 97 ? -8.695 12.058 6.857 1.00 57.28 97 ARG A C 1
ATOM 727 O O . ARG A 1 97 ? -9.487 12.665 7.580 1.00 57.28 97 ARG A O 1
ATOM 734 N N . LYS A 1 98 ? -7.503 12.538 6.502 1.00 51.16 98 LYS A N 1
ATOM 735 C CA . LYS A 1 98 ? -7.123 13.948 6.660 1.00 51.16 98 LYS A CA 1
ATOM 736 C C . LYS A 1 98 ? -7.755 14.802 5.572 1.00 51.16 98 LYS A C 1
ATOM 738 O O . LYS A 1 98 ? -7.869 14.299 4.434 1.00 51.16 98 LYS A O 1
#

Foldseek 3Di:
DQDDLVRLQVLCVVLVHDRDDSVVDDSVVSVVSSVVSVVVVVVQPKWWWAFEQVDDDDWDAQPPVRDIHHHPDGTDIDRCVRADPCCCVVPGIDGPDD

Solvent-accessible surface area (backbone atoms only — not comparable to full-atom values): 5862 Å² total; per-residue (Å²): 130,85,78,51,46,64,57,37,34,53,49,24,38,72,65,72,45,74,85,60,62,53,86,85,47,54,61,67,58,40,48,52,51,36,53,51,43,51,48,58,71,63,60,50,57,68,41,36,37,31,35,41,73,90,52,81,93,63,74,44,67,42,88,78,84,62,46,77,44,42,58,69,54,75,65,44,80,39,64,39,86,84,53,52,72,62,47,34,70,76,64,39,30,54,74,57,81,129